Protein AF-A0A924CMC7-F1 (afdb_monomer)

Mean predicted aligned error: 11.04 Å

pLDDT: mean 73.39, std 17.2, range [28.48, 95.19]

Secondary structure (DSSP, 8-state):
-PPPHHHHHHHHHHHHHTT---EEE--GGGEEE-SSS--EEEEEEEEEEETTEEEEEEEEEETTEEEEEEEEEETTSPPPPTT-EEEEEE-GGG-EEE-TTS-B--S-------

Solvent-accessible surface area (backbone atoms only — not comparable to full-atom values): 6874 Å² total; per-residue (Å²): 137,80,79,56,71,68,61,49,55,47,51,52,52,55,42,60,74,69,69,59,64,70,44,78,49,68,55,44,91,40,38,44,81,48,86,90,64,98,47,56,61,25,33,28,71,45,78,42,84,47,100,80,27,35,38,36,34,28,41,26,80,49,96,94,51,72,45,81,42,56,34,66,42,54,78,87,55,88,79,81,56,7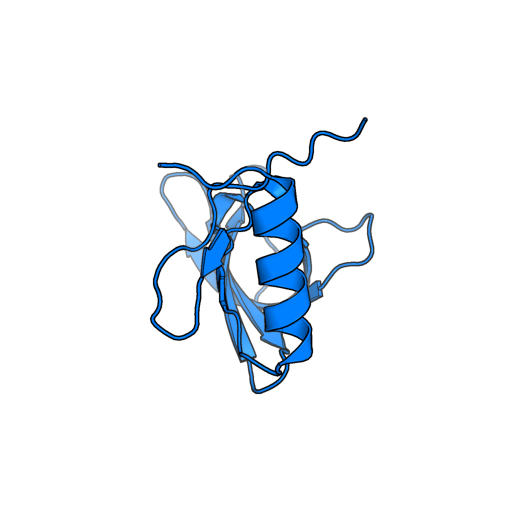4,73,38,79,44,38,36,41,68,48,65,51,58,34,30,42,23,41,85,86,69,49,75,75,47,75,56,45,80,78,76,82,126

Nearest PDB structures (foldseek):
  3gd7-assembly2_A  TM=8.092E-01  e=3.302E-03  Homo sapiens
  2r6g-assembly1_A  TM=7.065E-01  e=1.697E-03  Escherichia coli K-12
  2awn-assembly1_A  TM=7.201E-01  e=2.796E-03  Escherichia coli K-12
  3puy-assembly1_B  TM=7.671E-01  e=5.440E-03  Escherichia coli K-12
  3pux-assembly1_B  TM=7.717E-01  e=8.021E-03  Escherichia coli K-12

Radius of gyration: 16.79 Å; Cα contacts (8 Å, |Δi|>4): 186; chains: 1; bounding box: 47×27×43 Å

Structure (mmCIF, N/CA/C/O backbone):
data_AF-A0A924CMC7-F1
#
_entry.id   AF-A0A924CMC7-F1
#
loop_
_atom_site.group_PDB
_atom_site.id
_atom_site.type_symbol
_atom_site.label_atom_id
_atom_site.label_alt_id
_atom_site.label_comp_id
_atom_site.label_asym_id
_atom_site.label_entity_id
_atom_site.label_seq_id
_atom_site.pdbx_PDB_ins_code
_atom_site.Cartn_x
_atom_site.Cartn_y
_atom_site.Cartn_z
_atom_site.occupancy
_atom_site.B_iso_or_equiv
_atom_site.auth_seq_id
_atom_site.auth_comp_id
_atom_site.auth_asym_id
_atom_site.auth_atom_id
_atom_site.pdbx_PDB_model_num
ATOM 1 N N . MET A 1 1 ? -31.301 -9.442 9.187 1.00 35.84 1 MET A N 1
ATOM 2 C CA . MET A 1 1 ? -31.710 -8.019 9.226 1.00 35.84 1 MET A CA 1
ATOM 3 C C . MET A 1 1 ? -30.474 -7.182 8.978 1.00 35.84 1 MET A C 1
ATOM 5 O O . MET A 1 1 ? -29.486 -7.412 9.659 1.00 35.84 1 MET A O 1
ATOM 9 N N . ILE A 1 2 ? -30.499 -6.276 8.001 1.00 36.00 2 ILE A N 1
ATOM 10 C CA . ILE A 1 2 ? -29.388 -5.345 7.762 1.00 36.00 2 ILE A CA 1
ATOM 11 C C . ILE A 1 2 ? -29.732 -4.053 8.516 1.00 36.00 2 ILE A C 1
ATOM 13 O O . ILE A 1 2 ? -30.832 -3.533 8.310 1.00 36.00 2 ILE A O 1
ATOM 17 N N . PRO A 1 3 ? -28.872 -3.562 9.423 1.00 39.88 3 PRO A N 1
ATOM 18 C CA . PRO A 1 3 ? -29.146 -2.342 10.167 1.00 39.88 3 PRO A CA 1
ATOM 19 C C . PRO A 1 3 ? -29.306 -1.156 9.214 1.00 39.88 3 PRO A C 1
ATOM 21 O O . PRO A 1 3 ? -28.548 -0.989 8.259 1.00 39.88 3 PRO A O 1
ATOM 24 N N . THR A 1 4 ? -30.303 -0.314 9.483 1.00 41.88 4 THR A N 1
ATOM 25 C CA . THR A 1 4 ? -30.527 0.930 8.740 1.00 41.88 4 THR A CA 1
ATOM 26 C C . THR A 1 4 ? -29.288 1.839 8.793 1.00 41.88 4 THR A C 1
ATOM 28 O O . THR A 1 4 ? -28.673 1.950 9.859 1.00 41.88 4 THR A O 1
ATOM 31 N N . PRO A 1 5 ? -28.957 2.565 7.708 1.00 46.59 5 PRO A N 1
ATOM 32 C CA . PRO A 1 5 ? -27.708 3.331 7.577 1.00 46.59 5 PRO A CA 1
ATOM 33 C C . PRO A 1 5 ? -27.407 4.309 8.727 1.00 46.59 5 PRO A C 1
ATOM 35 O O . PRO A 1 5 ? -26.252 4.503 9.101 1.00 46.59 5 PRO A O 1
ATOM 38 N N . ILE A 1 6 ? -28.440 4.902 9.337 1.00 43.66 6 ILE A N 1
ATOM 39 C CA . ILE A 1 6 ? -28.303 5.847 10.460 1.00 43.66 6 ILE A CA 1
ATOM 40 C C . ILE A 1 6 ? -27.833 5.145 11.744 1.00 43.66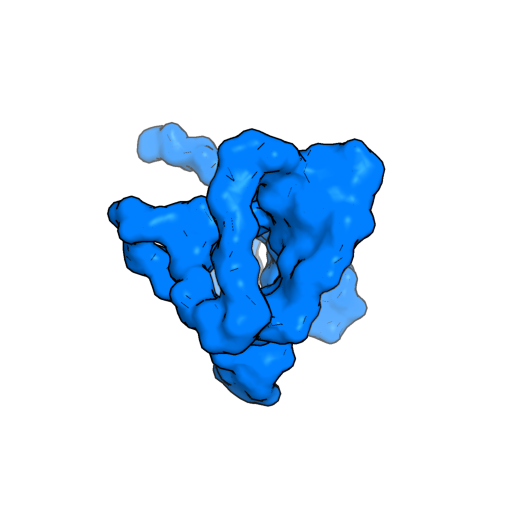 6 ILE A C 1
ATOM 42 O O . ILE A 1 6 ? -26.978 5.676 12.455 1.00 43.66 6 ILE A O 1
ATOM 46 N N . ALA A 1 7 ? -28.359 3.951 12.033 1.00 49.31 7 ALA A N 1
ATOM 47 C CA . ALA A 1 7 ? -27.964 3.165 13.205 1.00 49.31 7 ALA A CA 1
ATOM 48 C C . ALA A 1 7 ? -26.508 2.702 13.085 1.00 49.31 7 ALA A C 1
ATOM 50 O O . ALA A 1 7 ? -25.755 2.736 14.054 1.00 49.31 7 ALA A O 1
ATOM 51 N N . LEU A 1 8 ? -26.099 2.364 11.864 1.00 46.19 8 LEU A N 1
ATOM 52 C CA . LEU A 1 8 ? -24.746 1.939 11.544 1.00 46.19 8 LEU A CA 1
ATOM 53 C C . LEU A 1 8 ? -23.733 3.098 11.649 1.00 46.19 8 LEU A C 1
ATOM 55 O O . LEU A 1 8 ? -22.684 2.948 12.270 1.00 46.19 8 LEU A O 1
ATOM 59 N N . ARG A 1 9 ? -24.088 4.297 11.159 1.00 55.25 9 ARG A N 1
ATOM 60 C CA . ARG A 1 9 ? -23.271 5.516 11.327 1.00 55.25 9 ARG A CA 1
ATOM 61 C C . ARG A 1 9 ? -23.083 5.896 12.799 1.00 55.25 9 ARG A C 1
ATOM 63 O O . ARG A 1 9 ? -21.995 6.323 13.180 1.00 55.25 9 ARG A O 1
ATOM 70 N N . ARG A 1 10 ? -24.129 5.758 13.622 1.00 57.12 10 ARG A N 1
ATOM 71 C CA . ARG A 1 10 ? -24.042 5.983 15.075 1.00 57.12 10 ARG A CA 1
ATOM 72 C C . ARG A 1 10 ? -23.167 4.938 15.756 1.00 57.12 10 ARG A C 1
ATOM 74 O O . ARG A 1 10 ? -22.260 5.331 16.470 1.00 57.12 10 ARG A O 1
ATOM 81 N N . ALA A 1 11 ? -23.362 3.654 15.458 1.00 57.91 11 ALA A N 1
ATOM 82 C CA . ALA A 1 11 ? -22.550 2.580 16.023 1.00 57.91 11 ALA A CA 1
ATOM 83 C C . ALA A 1 11 ? -21.055 2.784 15.736 1.00 57.91 11 ALA A C 1
ATOM 85 O O . ALA A 1 11 ? -20.253 2.716 16.658 1.00 57.91 11 ALA A O 1
ATOM 86 N N . ILE A 1 12 ? -20.678 3.141 14.502 1.00 59.12 12 ILE A N 1
ATOM 87 C CA . ILE A 1 12 ? -19.277 3.457 14.178 1.00 59.12 12 ILE A CA 1
ATOM 88 C C . ILE A 1 12 ? -18.785 4.675 14.964 1.00 59.12 12 ILE A C 1
ATOM 90 O O . ILE A 1 12 ? -17.682 4.652 15.498 1.00 59.12 12 ILE A O 1
ATOM 94 N N . LYS A 1 13 ? -19.583 5.746 15.052 1.00 60.16 13 LYS A N 1
ATOM 95 C CA . LYS A 1 13 ? -19.204 6.957 15.795 1.00 60.16 13 LYS A CA 1
ATOM 96 C C . LYS A 1 13 ? -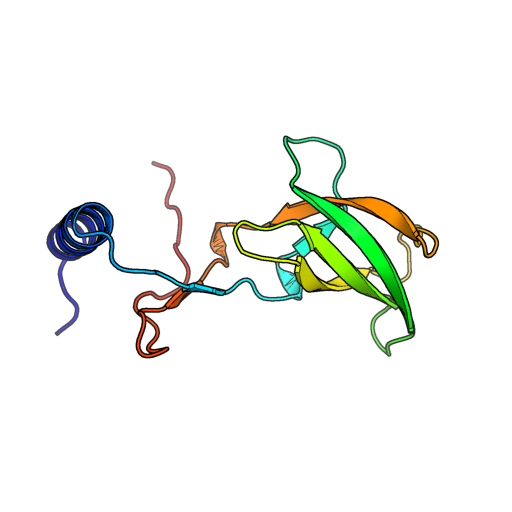18.982 6.660 17.280 1.00 60.16 13 LYS A C 1
ATOM 98 O O . LYS A 1 13 ? -17.967 7.077 17.831 1.00 60.16 13 LYS A O 1
ATOM 103 N N . ASP A 1 14 ? -19.904 5.935 17.897 1.00 56.94 14 ASP A N 1
ATOM 104 C CA . ASP A 1 14 ? -19.853 5.580 19.313 1.00 56.94 14 ASP A CA 1
ATOM 105 C C . ASP A 1 14 ? -18.671 4.631 19.582 1.00 56.94 14 ASP A C 1
ATOM 107 O O . ASP A 1 14 ? -17.943 4.788 20.562 1.00 56.94 14 ASP A O 1
ATOM 111 N N . GLN A 1 15 ? -18.392 3.710 18.655 1.00 54.88 15 GLN A N 1
ATOM 112 C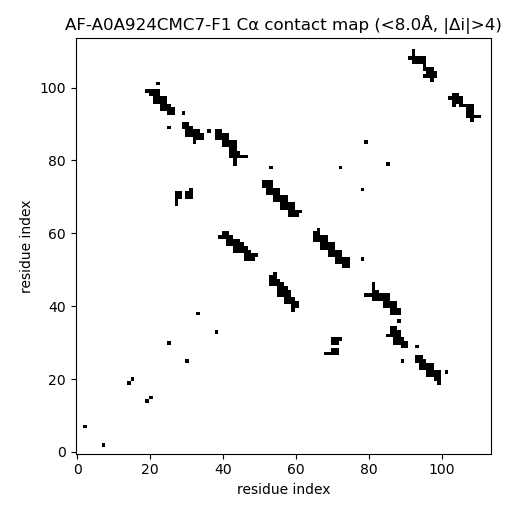 CA . GLN A 1 15 ? -17.236 2.822 18.738 1.00 54.88 15 GLN A CA 1
ATOM 113 C C . GLN A 1 15 ? -15.895 3.545 18.519 1.00 54.88 15 GLN A C 1
ATOM 115 O O . GLN A 1 15 ? -14.948 3.288 19.260 1.00 54.88 15 GLN A O 1
ATOM 120 N N . LEU A 1 16 ? -15.802 4.497 17.586 1.00 60.66 16 LEU A N 1
ATOM 121 C CA . LEU A 1 16 ? -14.611 5.341 17.411 1.00 60.66 16 LEU A CA 1
ATOM 122 C C . LEU A 1 16 ? -14.327 6.190 18.659 1.00 60.66 16 LEU A C 1
ATOM 124 O O . LEU A 1 16 ? -13.170 6.362 19.035 1.00 60.66 16 LEU A O 1
ATOM 128 N N . GLN A 1 17 ? -15.371 6.686 19.333 1.00 59.91 17 GLN A N 1
ATOM 129 C CA . GLN A 1 17 ? -15.239 7.443 20.584 1.00 59.91 17 GLN A CA 1
ATOM 130 C C . GLN A 1 17 ? -14.823 6.573 21.780 1.00 59.91 17 GLN A C 1
ATOM 132 O O . GLN A 1 17 ? -14.234 7.089 22.726 1.00 59.91 17 GLN A O 1
ATOM 137 N N . SER A 1 18 ? -15.081 5.263 21.730 1.00 60.59 18 SER A N 1
ATOM 138 C CA . SER A 1 18 ? -14.727 4.317 22.798 1.00 60.59 18 SER A CA 1
ATOM 139 C C . SER A 1 18 ? -13.249 3.896 22.823 1.00 60.59 18 SER A C 1
ATOM 141 O O . SER A 1 18 ? -12.833 3.177 23.728 1.00 60.59 18 SER A O 1
ATOM 143 N N . GLY A 1 19 ? -12.442 4.325 21.844 1.00 61.50 19 GLY A N 1
ATOM 144 C CA . GLY A 1 19 ? -11.030 3.939 21.744 1.00 61.50 19 GLY A CA 1
ATOM 145 C C . GLY A 1 19 ? -10.801 2.516 21.221 1.00 61.50 19 GLY A C 1
ATOM 146 O O . GLY A 1 19 ? -9.684 2.005 21.314 1.00 61.50 19 GLY A O 1
ATOM 147 N N . MET A 1 20 ? -11.831 1.872 20.660 1.00 64.94 20 MET A N 1
ATOM 148 C CA . MET A 1 20 ? -11.660 0.596 19.970 1.00 64.94 20 MET A CA 1
ATOM 149 C C . MET A 1 20 ? -10.768 0.739 18.737 1.00 64.94 20 MET A C 1
ATOM 151 O O . MET A 1 20 ? -10.833 1.723 17.997 1.00 64.94 20 MET A O 1
ATOM 155 N N . ARG A 1 21 ? -9.936 -0.283 18.518 1.00 65.69 21 ARG A N 1
ATOM 156 C CA . ARG A 1 21 ? -9.086 -0.395 17.334 1.00 65.69 21 ARG A CA 1
ATOM 157 C C . ARG A 1 21 ? -9.906 -0.928 16.169 1.00 65.69 21 ARG A C 1
ATOM 159 O O . ARG A 1 21 ? -10.582 -1.943 16.302 1.00 65.69 21 ARG A O 1
ATOM 166 N N . PHE A 1 22 ? -9.793 -0.244 15.042 1.00 68.50 22 PHE A N 1
ATOM 167 C CA . PHE A 1 22 ? -10.309 -0.699 13.764 1.00 68.50 22 PHE A CA 1
ATOM 168 C C . PHE A 1 22 ? -9.146 -1.046 12.854 1.00 68.50 22 PHE A C 1
ATOM 170 O O . PHE A 1 22 ? -8.123 -0.355 12.863 1.00 68.50 22 PHE A O 1
ATOM 177 N N . GLU A 1 23 ? -9.335 -2.074 12.040 1.00 71.88 23 GLU A N 1
ATOM 178 C CA . GLU A 1 23 ? -8.399 -2.413 10.982 1.00 71.88 23 GLU A CA 1
ATOM 179 C C . GLU A 1 23 ? -8.996 -2.023 9.637 1.00 71.88 23 GLU A C 1
ATOM 181 O O . GLU A 1 23 ? -10.151 -2.317 9.321 1.00 71.88 23 GLU A O 1
ATOM 186 N N . PHE A 1 24 ? -8.195 -1.328 8.837 1.00 74.62 24 PHE A N 1
ATOM 187 C CA . PHE A 1 24 ? -8.569 -0.971 7.483 1.00 74.62 24 PHE A CA 1
ATOM 188 C C . PHE A 1 24 ? -7.835 -1.875 6.501 1.00 74.62 24 PHE A C 1
ATOM 190 O O . PHE A 1 24 ? -6.606 -1.892 6.465 1.00 74.62 24 PHE A O 1
ATOM 197 N N . GLY A 1 25 ? -8.590 -2.593 5.675 1.00 74.25 25 GLY A N 1
ATOM 198 C CA . GLY A 1 25 ? -8.041 -3.352 4.558 1.00 74.25 25 GLY A CA 1
ATOM 199 C C . GLY A 1 25 ? -8.196 -2.577 3.259 1.00 74.25 25 GLY A C 1
ATOM 200 O O . GLY A 1 25 ? -9.272 -2.064 2.958 1.00 74.25 25 GLY A O 1
ATOM 201 N N . ILE A 1 26 ? -7.130 -2.515 2.467 1.00 77.44 26 ILE A N 1
ATOM 202 C CA . ILE A 1 26 ? -7.161 -1.939 1.123 1.00 77.44 26 ILE A CA 1
ATOM 203 C C . ILE A 1 26 ? -6.650 -3.008 0.153 1.00 77.44 26 ILE A C 1
ATOM 205 O O . ILE A 1 26 ? -5.529 -3.491 0.330 1.00 77.44 26 ILE A O 1
ATOM 209 N N . PRO A 1 27 ? -7.443 -3.412 -0.856 1.00 80.50 27 PRO A N 1
ATOM 210 C CA . PRO A 1 27 ? -6.980 -4.344 -1.876 1.00 80.50 27 PRO A CA 1
ATOM 211 C C . PRO A 1 27 ? -5.755 -3.788 -2.608 1.00 80.50 27 PRO A C 1
ATOM 213 O O . PRO A 1 27 ? -5.722 -2.605 -2.932 1.00 80.50 27 PRO A O 1
ATOM 216 N N . ALA A 1 28 ? -4.785 -4.635 -2.959 1.00 77.25 28 ALA A N 1
ATOM 217 C CA . ALA A 1 28 ? -3.598 -4.207 -3.712 1.00 77.25 28 ALA A CA 1
ATOM 218 C C . ALA A 1 28 ? -3.951 -3.505 -5.042 1.00 77.25 28 ALA A C 1
ATOM 220 O O . ALA A 1 28 ? -3.263 -2.583 -5.469 1.00 77.25 28 ALA A O 1
ATOM 221 N N . THR A 1 29 ? -5.065 -3.895 -5.670 1.00 80.56 29 THR A N 1
ATOM 222 C CA . THR A 1 29 ? -5.605 -3.288 -6.900 1.00 80.56 29 THR A CA 1
ATOM 223 C C . THR A 1 29 ? -6.147 -1.866 -6.710 1.00 80.56 29 THR A C 1
ATOM 225 O O . THR A 1 29 ? -6.343 -1.151 -7.692 1.00 80.56 29 THR A O 1
ATOM 228 N N . ALA A 1 30 ? -6.405 -1.458 -5.466 1.00 81.31 30 ALA A N 1
ATOM 229 C CA . ALA A 1 30 ? -6.909 -0.139 -5.087 1.00 81.31 30 ALA A CA 1
ATOM 230 C C . ALA A 1 30 ? -5.786 0.848 -4.712 1.00 81.31 30 ALA A C 1
ATOM 232 O O . ALA A 1 30 ? -6.074 1.977 -4.316 1.00 81.31 30 ALA A O 1
ATOM 233 N N . ILE A 1 31 ? -4.520 0.428 -4.811 1.00 84.38 31 ILE A N 1
ATOM 234 C CA . ILE A 1 31 ? -3.340 1.232 -4.478 1.00 84.38 31 ILE A CA 1
ATOM 235 C C . ILE A 1 31 ? -2.625 1.608 -5.771 1.00 84.38 31 ILE A C 1
ATOM 237 O O . ILE A 1 31 ? -2.361 0.747 -6.610 1.00 84.38 31 ILE A O 1
ATOM 241 N N . ARG A 1 32 ? -2.299 2.891 -5.938 1.00 84.94 32 ARG A N 1
ATOM 242 C CA . ARG A 1 32 ? -1.603 3.401 -7.126 1.00 84.94 32 ARG A CA 1
ATOM 243 C C . ARG A 1 32 ? -0.500 4.369 -6.738 1.00 84.94 32 ARG A C 1
ATOM 245 O O . ARG A 1 32 ? -0.585 5.033 -5.707 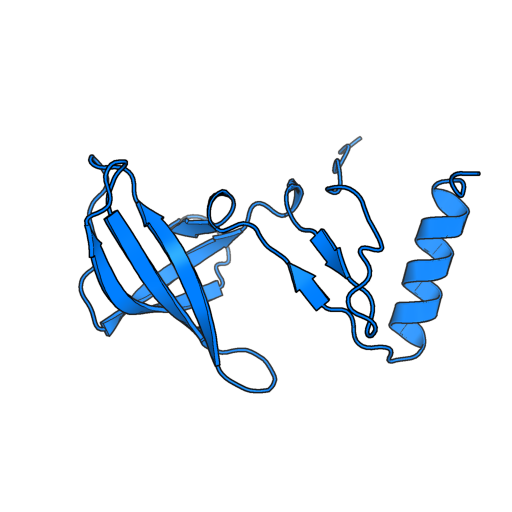1.00 84.94 32 ARG A O 1
ATOM 252 N N . ILE A 1 33 ? 0.521 4.460 -7.583 1.00 84.00 33 ILE A N 1
ATOM 253 C CA . ILE A 1 33 ? 1.505 5.538 -7.495 1.00 84.00 33 ILE A CA 1
ATOM 254 C C . ILE A 1 33 ? 0.922 6.737 -8.233 1.00 84.00 33 ILE A C 1
ATOM 256 O O . ILE A 1 33 ? 0.641 6.653 -9.424 1.00 84.00 33 ILE A O 1
ATOM 260 N N . GLU A 1 34 ? 0.726 7.842 -7.528 1.00 81.06 34 GLU A N 1
ATOM 261 C CA . GLU A 1 34 ? 0.150 9.061 -8.093 1.00 81.06 34 GLU A CA 1
ATOM 262 C C . GLU A 1 34 ? 0.836 10.272 -7.469 1.00 81.06 34 GLU A C 1
ATOM 264 O O . GLU A 1 34 ? 1.242 10.217 -6.319 1.00 81.06 34 GLU A O 1
ATOM 269 N N . THR A 1 35 ? 1.000 11.372 -8.206 1.00 74.75 35 THR A N 1
ATOM 270 C CA . THR A 1 35 ? 1.768 12.555 -7.761 1.00 74.75 35 THR A CA 1
ATOM 271 C C . THR A 1 35 ? 0.899 13.785 -7.479 1.00 74.75 35 THR A C 1
ATOM 273 O O . THR A 1 35 ? 1.396 14.767 -6.938 1.00 74.75 35 THR A O 1
ATOM 276 N N . ALA A 1 36 ? -0.401 13.729 -7.792 1.00 69.06 36 ALA A N 1
ATOM 277 C CA . ALA A 1 36 ? -1.272 14.907 -7.870 1.00 69.06 36 ALA A CA 1
ATOM 278 C C . ALA A 1 36 ? -1.998 15.346 -6.570 1.00 69.06 36 ALA A C 1
ATOM 280 O O . ALA A 1 36 ? -2.611 16.409 -6.558 1.00 69.06 36 ALA A O 1
ATOM 281 N N . LEU A 1 37 ? -1.969 14.571 -5.483 1.00 58.09 37 LEU A N 1
ATOM 282 C CA . LEU A 1 37 ? -2.785 14.762 -4.270 1.00 58.09 37 LEU A CA 1
ATOM 283 C C . LEU A 1 37 ? -1.932 14.625 -2.989 1.00 58.09 37 LEU A C 1
ATOM 285 O O . LEU A 1 37 ? -0.753 14.283 -3.069 1.00 58.09 37 LEU A O 1
ATOM 289 N N . PRO A 1 38 ? -2.453 14.933 -1.786 1.00 56.09 38 PRO A N 1
ATOM 290 C CA . PRO A 1 38 ? -1.748 14.603 -0.549 1.00 56.09 38 PRO A CA 1
ATOM 291 C C . PRO A 1 38 ? -1.630 13.079 -0.407 1.00 56.09 38 PRO A C 1
ATOM 293 O O . PRO A 1 38 ? -2.609 12.387 -0.137 1.00 56.09 38 PRO A O 1
ATOM 296 N N . HIS A 1 39 ? -0.413 12.572 -0.606 1.00 70.56 39 HIS A N 1
ATOM 297 C CA . HIS A 1 39 ? -0.122 11.141 -0.687 1.00 70.56 39 HIS A CA 1
ATOM 298 C C . HIS A 1 39 ? 0.576 10.618 0.558 1.00 70.56 39 HIS A C 1
ATOM 300 O O . HIS A 1 39 ? 1.439 11.284 1.138 1.00 70.56 39 HIS A O 1
ATOM 306 N N . VAL A 1 40 ? 0.270 9.372 0.908 1.00 83.25 40 VAL A N 1
ATOM 307 C CA . VAL A 1 40 ? 1.103 8.613 1.841 1.00 83.25 40 VAL A CA 1
ATOM 308 C C . VAL A 1 40 ? 2.388 8.242 1.114 1.00 83.25 40 VAL A C 1
ATOM 310 O O . VAL A 1 40 ? 2.354 7.793 -0.026 1.00 83.25 40 VAL A O 1
ATOM 313 N N . ARG A 1 41 ? 3.541 8.453 1.746 1.00 88.31 41 ARG A N 1
ATOM 314 C CA . ARG A 1 41 ? 4.837 8.128 1.141 1.00 88.31 41 ARG A CA 1
ATOM 315 C C . ARG A 1 41 ? 5.305 6.762 1.612 1.00 88.31 41 ARG A C 1
ATOM 317 O O . ARG A 1 41 ? 5.229 6.465 2.802 1.00 88.31 41 ARG A O 1
ATOM 324 N N . GLY A 1 42 ? 5.817 5.964 0.685 1.00 91.19 42 GLY A N 1
ATOM 325 C CA . GLY A 1 42 ? 6.434 4.682 0.995 1.00 91.19 42 GLY A CA 1
ATOM 326 C C . GLY A 1 42 ? 7.739 4.475 0.240 1.00 91.19 42 GLY A C 1
ATOM 327 O O . GLY A 1 42 ? 7.976 5.111 -0.784 1.00 91.19 42 GLY A O 1
ATOM 328 N N . THR A 1 43 ? 8.582 3.588 0.754 1.00 94.94 43 THR A N 1
ATOM 329 C CA . THR A 1 43 ? 9.876 3.240 0.161 1.00 94.94 43 THR A CA 1
ATOM 330 C C . THR A 1 43 ? 9.768 1.920 -0.585 1.00 94.94 43 THR A C 1
ATOM 332 O O . THR A 1 43 ? 9.334 0.920 -0.010 1.00 94.94 43 THR A O 1
ATOM 335 N N . VAL A 1 44 ? 10.168 1.893 -1.855 1.00 94.12 44 VAL A N 1
ATOM 336 C CA . VAL A 1 44 ? 10.215 0.658 -2.649 1.00 94.12 44 VAL A CA 1
ATOM 337 C C . VAL A 1 44 ? 11.313 -0.246 -2.098 1.00 94.12 44 VAL A C 1
ATOM 339 O O . VAL A 1 44 ? 12.464 0.156 -2.020 1.00 94.12 44 VAL A O 1
ATOM 342 N N . THR A 1 45 ? 10.973 -1.477 -1.730 1.00 95.19 45 THR A N 1
ATOM 343 C CA . THR A 1 45 ? 11.932 -2.443 -1.164 1.00 95.19 45 THR A CA 1
ATOM 344 C C . THR A 1 45 ? 12.195 -3.623 -2.086 1.00 95.19 45 THR A C 1
ATOM 346 O O . THR A 1 45 ? 13.311 -4.125 -2.131 1.00 95.19 45 THR A O 1
ATOM 349 N N . HIS A 1 46 ? 11.185 -4.068 -2.837 1.00 94.50 46 HIS A N 1
ATOM 350 C CA . HIS A 1 46 ? 11.317 -5.191 -3.762 1.00 94.50 46 HIS A CA 1
ATOM 351 C C . HIS A 1 46 ? 10.529 -4.942 -5.041 1.00 94.50 46 HIS A C 1
ATOM 353 O O . HIS A 1 46 ? 9.467 -4.318 -5.023 1.00 94.50 46 HIS A O 1
ATOM 359 N N . ILE A 1 47 ? 11.038 -5.493 -6.140 1.00 92.69 47 ILE A N 1
ATOM 360 C CA . ILE A 1 47 ? 10.426 -5.449 -7.467 1.00 92.69 47 ILE A CA 1
ATOM 361 C C . ILE A 1 47 ? 10.4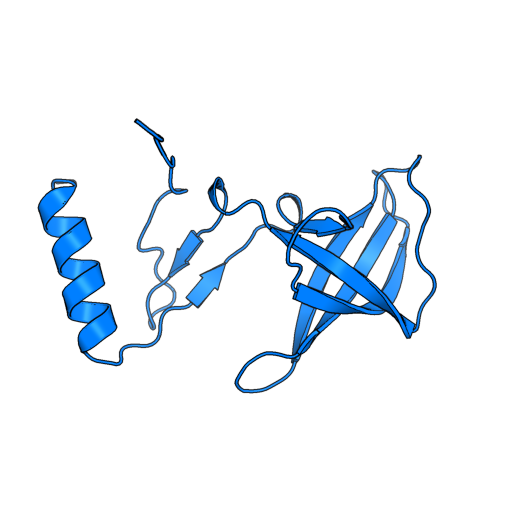01 -6.878 -7.999 1.00 92.69 47 ILE A C 1
ATOM 363 O O . ILE A 1 47 ? 11.435 -7.546 -8.023 1.00 92.69 47 ILE A O 1
ATOM 367 N N . LYS A 1 48 ? 9.228 -7.364 -8.408 1.00 91.31 48 LYS A N 1
ATOM 368 C CA . LYS A 1 48 ? 9.064 -8.692 -9.008 1.00 91.31 48 LYS A CA 1
ATOM 369 C C . LYS A 1 48 ? 8.233 -8.603 -10.288 1.00 91.31 48 LYS A C 1
ATOM 371 O O . LYS A 1 48 ? 7.172 -7.984 -10.264 1.00 91.31 48 LYS A O 1
ATOM 376 N N . PRO A 1 49 ? 8.664 -9.227 -11.393 1.00 87.88 49 PRO A N 1
ATOM 377 C CA . PRO A 1 49 ? 7.812 -9.364 -12.566 1.00 87.88 49 PRO A CA 1
ATOM 378 C C . PRO A 1 49 ? 6.607 -10.262 -12.250 1.00 87.88 49 PRO A C 1
ATOM 380 O O 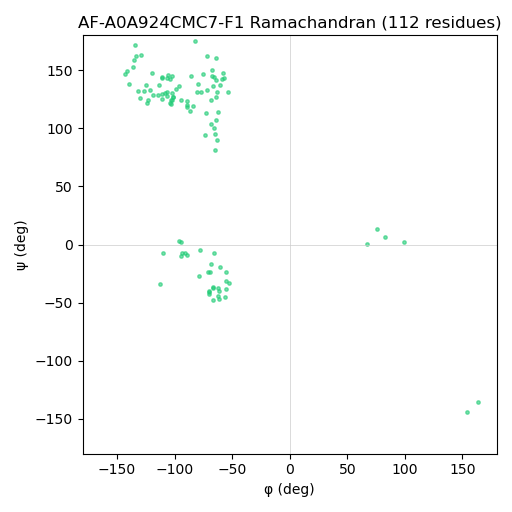. PRO A 1 49 ? 6.730 -11.240 -11.509 1.00 87.88 49 PRO A O 1
ATOM 383 N N . SER A 1 50 ? 5.452 -9.942 -12.827 1.00 84.19 50 SER A N 1
ATOM 384 C CA . SER A 1 50 ? 4.230 -10.746 -12.773 1.00 84.19 50 SER A CA 1
ATOM 385 C C . SER A 1 50 ? 3.672 -10.949 -14.193 1.00 84.19 50 SER A C 1
ATOM 387 O O . SER A 1 50 ? 4.066 -10.236 -15.120 1.00 84.19 50 SER A O 1
ATOM 389 N N . PRO A 1 51 ? 2.766 -11.917 -14.419 1.00 80.88 51 PRO A N 1
ATOM 390 C CA . PRO A 1 51 ? 2.169 -12.132 -15.744 1.00 80.88 51 PRO A CA 1
ATOM 391 C C . PRO A 1 51 ? 1.506 -10.865 -16.315 1.00 80.88 51 PRO A C 1
ATOM 393 O O . PRO A 1 51 ? 1.650 -10.550 -17.505 1.00 80.88 51 PRO A O 1
ATOM 396 N N . ASP A 1 52 ? 0.862 -10.103 -15.431 1.00 79.31 52 ASP A N 1
ATOM 397 C CA . ASP A 1 52 ? 0.044 -8.935 -15.760 1.00 79.31 52 ASP A CA 1
ATOM 398 C C . ASP A 1 52 ? 0.818 -7.607 -15.696 1.00 79.31 52 ASP A C 1
ATOM 400 O O . ASP A 1 52 ? 0.313 -6.572 -16.129 1.00 79.31 52 ASP A O 1
ATOM 404 N N . GLY A 1 53 ? 2.066 -7.614 -15.215 1.00 84.88 53 GLY A N 1
ATOM 405 C CA . GLY A 1 53 ? 2.850 -6.395 -15.049 1.00 84.88 53 GLY A CA 1
ATOM 406 C C . GLY A 1 53 ? 4.052 -6.564 -14.134 1.00 84.88 53 GLY A C 1
ATOM 407 O O . GLY A 1 53 ? 4.821 -7.518 -14.243 1.00 84.88 53 GLY A O 1
ATOM 408 N N . ILE A 1 54 ? 4.244 -5.589 -13.253 1.00 89.38 54 ILE A N 1
ATOM 409 C CA . ILE A 1 54 ? 5.313 -5.590 -12.258 1.00 89.38 54 ILE A CA 1
ATOM 410 C C . ILE A 1 54 ? 4.685 -5.361 -10.896 1.00 89.38 54 ILE A C 1
ATOM 412 O O . ILE A 1 54 ? 3.867 -4.466 -10.708 1.00 89.38 54 ILE A O 1
ATOM 416 N N . THR A 1 55 ? 5.071 -6.177 -9.930 1.00 90.88 55 THR A N 1
ATOM 417 C CA . THR A 1 55 ? 4.646 -6.042 -8.548 1.00 90.88 55 THR A CA 1
ATOM 418 C C . THR A 1 55 ? 5.758 -5.387 -7.738 1.00 90.88 55 THR A C 1
ATOM 420 O O . THR A 1 55 ? 6.898 -5.853 -7.737 1.00 90.88 55 THR A O 1
ATOM 423 N N . LEU A 1 56 ? 5.420 -4.316 -7.029 1.00 91.69 56 LEU A N 1
ATOM 424 C CA . LEU A 1 56 ? 6.294 -3.645 -6.079 1.00 91.69 56 LEU A CA 1
ATOM 425 C C . LEU A 1 56 ? 5.897 -3.988 -4.652 1.00 91.69 56 LEU A C 1
ATOM 427 O O . LEU A 1 56 ? 4.712 -4.020 -4.324 1.00 91.69 56 LEU A O 1
ATOM 431 N N . GLN A 1 57 ? 6.896 -4.149 -3.793 1.00 93.44 57 GLN A N 1
ATOM 432 C CA . GLN A 1 57 ? 6.710 -4.134 -2.351 1.00 93.44 57 GLN A CA 1
ATOM 433 C C . GLN A 1 57 ? 7.181 -2.790 -1.806 1.00 93.44 57 GLN A C 1
ATOM 435 O O . GLN A 1 57 ? 8.342 -2.416 -1.984 1.00 93.44 57 GLN A O 1
ATOM 440 N N . VAL A 1 58 ? 6.284 -2.065 -1.147 1.00 92.69 58 VAL A N 1
ATOM 441 C CA . VAL A 1 58 ? 6.512 -0.704 -0.665 1.00 92.69 58 VAL A CA 1
ATOM 442 C C . VAL A 1 58 ? 6.280 -0.645 0.836 1.00 92.69 58 VAL A C 1
ATOM 444 O O . VAL A 1 58 ? 5.206 -0.992 1.317 1.00 92.69 58 VAL A O 1
ATOM 447 N N . ASN A 1 59 ? 7.279 -0.185 1.578 1.00 93.75 59 ASN A N 1
ATOM 448 C CA . ASN A 1 59 ? 7.189 -0.001 3.018 1.00 93.75 59 ASN A CA 1
ATOM 449 C C . ASN A 1 59 ? 6.669 1.394 3.344 1.00 93.75 59 ASN A C 1
ATOM 451 O O . ASN A 1 59 ? 7.266 2.394 2.952 1.00 93.75 59 ASN A O 1
ATOM 455 N N . VAL A 1 60 ? 5.573 1.454 4.091 1.00 90.00 60 VAL A N 1
ATOM 456 C CA . VAL A 1 60 ? 4.931 2.693 4.520 1.00 90.00 60 VAL A CA 1
ATOM 457 C C . VAL A 1 60 ? 5.107 2.865 6.029 1.00 90.00 60 VAL A C 1
ATOM 459 O O . VAL A 1 60 ? 4.718 1.970 6.787 1.00 90.00 60 VAL A O 1
ATOM 462 N N . PRO A 1 61 ? 5.658 3.999 6.494 1.00 85.50 61 PRO A N 1
ATOM 463 C CA . PRO A 1 61 ? 5.669 4.334 7.912 1.00 85.50 61 PRO A CA 1
ATOM 464 C C . PRO A 1 61 ? 4.236 4.518 8.423 1.00 85.50 61 PRO A C 1
ATOM 466 O O . PRO A 1 61 ? 3.471 5.304 7.864 1.00 85.50 61 PRO A O 1
ATOM 469 N N . ALA A 1 62 ? 3.877 3.820 9.497 1.00 81.62 62 ALA A N 1
ATOM 470 C CA . ALA A 1 62 ? 2.563 3.907 10.123 1.00 81.62 62 ALA A CA 1
ATOM 471 C C . ALA A 1 62 ? 2.691 4.034 11.646 1.00 81.62 62 ALA A C 1
ATOM 473 O O . ALA A 1 62 ? 3.726 3.730 12.244 1.00 81.62 62 ALA A O 1
ATOM 474 N N . THR A 1 63 ? 1.622 4.475 12.306 1.00 73.31 63 THR A N 1
ATOM 475 C CA . THR A 1 63 ? 1.577 4.499 13.770 1.00 73.31 63 THR A CA 1
ATOM 476 C C . THR A 1 63 ? 1.706 3.070 14.303 1.00 73.31 63 THR A C 1
ATOM 478 O O . THR A 1 63 ? 0.828 2.244 14.083 1.00 73.31 63 THR A O 1
ATOM 481 N N . GLY A 1 64 ? 2.810 2.776 14.995 1.00 72.31 64 GLY A N 1
ATOM 482 C CA . GLY A 1 64 ? 3.095 1.443 15.539 1.00 72.31 64 GLY A CA 1
ATOM 483 C C . GLY A 1 64 ? 4.047 0.577 14.706 1.00 72.31 64 GLY A C 1
ATOM 484 O O . GLY A 1 64 ? 4.317 -0.548 15.115 1.00 72.31 64 GLY A O 1
ATOM 485 N N . GLY A 1 65 ? 4.594 1.074 13.588 1.00 84.06 65 GLY A N 1
ATOM 486 C CA . GLY A 1 65 ? 5.638 0.360 12.849 1.00 84.06 65 GLY A CA 1
ATOM 487 C C . GLY A 1 65 ? 5.702 0.692 11.361 1.00 84.06 65 GLY A C 1
ATOM 488 O O . GLY A 1 65 ? 5.504 1.828 10.938 1.00 84.06 65 GLY A O 1
ATOM 489 N N . THR A 1 66 ? 6.023 -0.317 10.557 1.00 86.12 66 THR A N 1
ATOM 490 C CA . THR A 1 66 ? 6.067 -0.226 9.093 1.00 86.12 66 THR A CA 1
ATOM 491 C C . THR A 1 66 ? 5.099 -1.238 8.505 1.00 86.12 66 THR A C 1
ATOM 493 O O . THR A 1 66 ? 5.098 -2.398 8.911 1.00 86.12 66 THR A O 1
ATOM 496 N N . VAL A 1 67 ? 4.294 -0.803 7.539 1.00 85.75 67 VAL A N 1
ATOM 497 C CA . VAL A 1 67 ? 3.378 -1.668 6.793 1.00 85.75 67 VAL A CA 1
ATOM 498 C C . VAL A 1 67 ? 3.975 -1.937 5.419 1.00 85.75 67 VAL A C 1
ATOM 500 O O . VAL A 1 67 ? 4.283 -1.000 4.685 1.00 85.75 67 VAL A O 1
ATOM 503 N N . ALA A 1 68 ? 4.134 -3.210 5.064 1.00 89.06 68 ALA A N 1
ATOM 504 C CA . ALA A 1 68 ? 4.542 -3.607 3.722 1.00 89.06 68 ALA A CA 1
ATOM 505 C C . ALA A 1 68 ? 3.305 -3.731 2.824 1.00 89.06 68 ALA 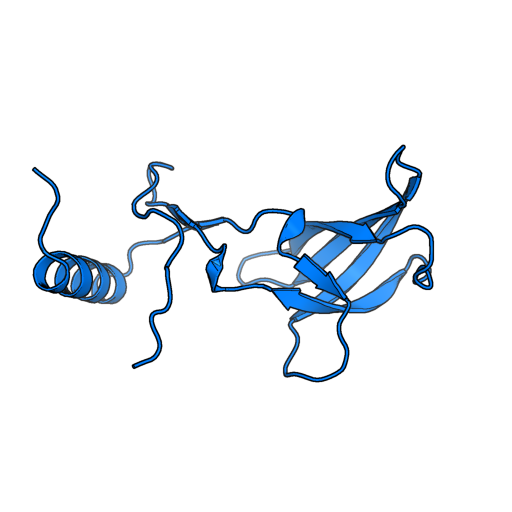A C 1
ATOM 507 O O . ALA A 1 68 ? 2.455 -4.595 3.033 1.00 89.06 68 ALA A O 1
ATOM 508 N N . LEU A 1 69 ? 3.213 -2.873 1.814 1.00 87.81 69 LEU A N 1
ATOM 509 C CA . LEU A 1 69 ? 2.151 -2.872 0.817 1.00 87.81 69 LEU A CA 1
ATOM 510 C C . LEU A 1 69 ? 2.642 -3.504 -0.478 1.00 87.81 69 LEU A C 1
ATOM 512 O O . LEU A 1 69 ? 3.796 -3.345 -0.868 1.00 87.81 69 LEU A O 1
ATOM 516 N N . THR A 1 70 ? 1.748 -4.209 -1.160 1.00 89.50 70 THR A N 1
ATOM 517 C CA . THR A 1 70 ? 2.000 -4.754 -2.496 1.00 89.50 70 THR A CA 1
ATOM 518 C C . THR A 1 70 ? 1.226 -3.935 -3.517 1.00 89.50 70 THR A C 1
ATOM 520 O O . THR A 1 70 ? 0.025 -3.738 -3.359 1.00 89.50 70 THR A O 1
ATOM 523 N N . ILE A 1 71 ? 1.913 -3.454 -4.549 1.00 87.69 71 ILE A N 1
ATOM 524 C CA . ILE A 1 71 ? 1.353 -2.580 -5.584 1.00 87.69 71 ILE A CA 1
ATOM 525 C C . ILE A 1 71 ? 1.608 -3.217 -6.940 1.00 87.69 71 ILE A C 1
ATOM 527 O O . ILE A 1 71 ? 2.705 -3.709 -7.191 1.00 87.69 71 ILE A O 1
ATOM 531 N N . MET A 1 72 ? 0.613 -3.195 -7.821 1.00 86.19 72 MET A N 1
ATOM 532 C CA . MET A 1 72 ? 0.775 -3.649 -9.197 1.00 86.19 72 MET A CA 1
ATOM 533 C C . MET A 1 72 ? 0.905 -2.450 -10.133 1.00 86.19 72 MET A C 1
ATOM 535 O O . MET A 1 72 ? 0.043 -1.577 -10.155 1.00 86.19 72 MET A O 1
ATOM 539 N N . ILE A 1 73 ? 1.988 -2.428 -10.900 1.00 82.50 73 ILE A N 1
ATOM 540 C CA . ILE A 1 73 ? 2.264 -1.458 -11.954 1.00 82.50 73 ILE A CA 1
ATOM 541 C C . ILE A 1 73 ? 1.972 -2.120 -13.299 1.00 82.50 73 ILE A C 1
ATOM 543 O O . ILE A 1 73 ? 2.425 -3.240 -13.565 1.00 82.50 73 ILE A O 1
ATOM 547 N N . ALA A 1 74 ? 1.204 -1.431 -14.143 1.00 75.75 74 ALA A N 1
ATOM 548 C CA . ALA A 1 74 ? 0.915 -1.893 -15.492 1.00 75.75 74 ALA A CA 1
ATOM 549 C C . ALA A 1 74 ? 2.189 -1.872 -16.354 1.00 75.75 74 ALA A C 1
ATOM 551 O O . ALA A 1 74 ? 3.069 -1.041 -16.161 1.00 75.75 74 ALA A O 1
ATOM 552 N N . LYS A 1 75 ? 2.293 -2.763 -17.351 1.00 70.81 75 LYS A N 1
ATOM 553 C CA . LYS A 1 75 ? 3.521 -2.942 -18.163 1.00 70.81 75 LYS A CA 1
ATOM 554 C C . LYS A 1 75 ? 4.060 -1.676 -18.845 1.00 70.81 75 LYS A C 1
ATOM 556 O O . LYS A 1 75 ? 5.230 -1.658 -19.207 1.00 70.81 75 LYS A O 1
ATOM 561 N N . LEU A 1 76 ? 3.214 -0.675 -19.078 1.00 69.38 76 LEU A N 1
ATOM 562 C CA . LEU A 1 76 ? 3.574 0.551 -19.795 1.00 69.38 76 LEU A CA 1
ATOM 563 C C . LEU A 1 76 ? 4.001 1.695 -18.867 1.00 69.38 76 LEU A C 1
ATOM 565 O O . LEU A 1 76 ? 4.511 2.702 -19.353 1.00 69.38 76 LEU A O 1
ATOM 569 N N . ASP A 1 77 ? 3.812 1.544 -17.558 1.00 77.56 77 ASP A N 1
ATOM 570 C CA . ASP A 1 77 ? 4.130 2.588 -16.595 1.00 77.56 77 ASP A CA 1
ATOM 571 C C . ASP A 1 77 ? 5.609 2.516 -16.175 1.00 77.56 77 ASP A C 1
ATOM 573 O O . ASP A 1 77 ? 6.183 1.425 -16.061 1.00 77.56 77 ASP A O 1
ATOM 577 N N . PRO A 1 78 ? 6.256 3.668 -15.922 1.00 83.06 78 PRO A N 1
ATOM 578 C CA . PRO A 1 78 ? 7.631 3.698 -15.452 1.00 83.06 78 PRO A CA 1
ATOM 579 C C . PRO A 1 78 ? 7.749 3.027 -14.081 1.00 83.06 78 PRO A C 1
ATOM 581 O O . PRO A 1 78 ? 7.009 3.328 -13.144 1.00 83.06 78 PRO A O 1
ATOM 584 N N . VAL A 1 79 ? 8.727 2.131 -13.960 1.00 88.12 79 VAL A N 1
ATOM 585 C CA . VAL A 1 79 ? 8.982 1.388 -12.725 1.00 88.12 79 VAL A CA 1
ATOM 586 C C . VAL A 1 79 ? 9.952 2.189 -11.855 1.00 88.12 79 VAL A C 1
ATOM 588 O O . VAL A 1 79 ? 11.087 2.427 -12.279 1.00 88.12 79 VAL A O 1
ATOM 591 N N . PRO A 1 80 ? 9.552 2.609 -10.646 1.00 89.69 80 PRO A N 1
ATOM 592 C CA . PRO A 1 80 ? 10.450 3.287 -9.722 1.00 89.69 80 PRO A CA 1
ATOM 593 C C . PRO A 1 80 ? 11.542 2.323 -9.219 1.00 89.69 80 PRO A C 1
ATOM 595 O O . PRO A 1 80 ? 11.271 1.134 -9.027 1.00 89.69 80 PRO A O 1
ATOM 598 N N . PRO A 1 81 ? 12.777 2.803 -8.990 1.00 92.19 81 PRO A N 1
ATOM 599 C CA . PRO A 1 81 ? 13.871 1.957 -8.527 1.00 92.19 81 PRO A CA 1
ATOM 600 C C . PRO A 1 81 ? 13.695 1.542 -7.059 1.00 92.19 81 PRO A C 1
ATOM 602 O O . PRO A 1 81 ? 12.957 2.172 -6.296 1.00 92.19 81 PRO A O 1
ATOM 605 N N . ILE A 1 82 ? 14.412 0.494 -6.651 1.00 94.69 82 ILE A N 1
ATOM 606 C CA . ILE A 1 82 ? 14.523 0.098 -5.239 1.00 94.69 82 ILE A CA 1
ATOM 607 C C . ILE A 1 82 ? 15.099 1.273 -4.429 1.00 94.69 82 ILE A C 1
ATOM 609 O O . ILE A 1 82 ? 15.851 2.091 -4.958 1.00 94.69 82 ILE A O 1
ATOM 613 N N . ASP A 1 83 ? 14.675 1.384 -3.172 1.00 94.75 83 ASP A N 1
ATOM 614 C CA . ASP A 1 83 ? 15.000 2.439 -2.205 1.00 94.75 83 ASP A CA 1
ATOM 615 C C . ASP A 1 83 ? 14.452 3.835 -2.543 1.00 94.75 83 ASP A C 1
ATOM 617 O O . ASP A 1 83 ? 14.622 4.780 -1.769 1.00 94.75 83 ASP A O 1
ATOM 621 N N . SER A 1 84 ? 13.724 3.986 -3.655 1.00 93.38 84 SER A N 1
ATOM 622 C CA . SER A 1 84 ? 13.049 5.245 -3.969 1.00 93.38 84 SER A CA 1
ATOM 623 C C . SER A 1 84 ? 11.793 5.463 -3.125 1.00 93.38 84 SER A C 1
ATOM 625 O O . SER A 1 84 ? 11.066 4.527 -2.780 1.00 93.38 84 SER A O 1
ATOM 627 N N . ILE A 1 85 ? 11.530 6.734 -2.810 1.00 91.50 85 ILE A N 1
ATOM 628 C CA . ILE A 1 85 ? 10.312 7.164 -2.124 1.00 91.50 85 ILE A CA 1
ATOM 629 C C . ILE A 1 85 ? 9.249 7.459 -3.176 1.00 91.50 85 ILE A C 1
ATOM 631 O O . ILE A 1 85 ? 9.422 8.352 -4.007 1.00 91.50 85 ILE A O 1
ATOM 635 N N . VAL A 1 86 ? 8.131 6.745 -3.098 1.00 90.62 86 VAL A N 1
ATOM 636 C CA . VAL A 1 86 ? 6.999 6.893 -4.011 1.00 90.62 86 VAL A CA 1
ATOM 637 C C . VAL A 1 86 ? 5.772 7.434 -3.274 1.00 90.62 86 VAL A C 1
ATOM 639 O O . VAL A 1 86 ? 5.489 7.018 -2.144 1.00 90.62 86 VAL A O 1
ATOM 642 N N . PRO A 1 87 ? 5.040 8.384 -3.875 1.00 90.75 87 PRO A N 1
ATOM 643 C CA . PRO A 1 87 ? 3.747 8.808 -3.367 1.00 90.75 87 PRO A CA 1
ATOM 644 C C . PRO A 1 87 ? 2.670 7.770 -3.713 1.00 90.75 87 PRO A C 1
ATOM 646 O O . PRO A 1 87 ? 2.568 7.326 -4.855 1.00 90.75 87 PRO A O 1
ATOM 649 N N . LEU A 1 88 ? 1.879 7.379 -2.717 1.00 87.19 88 LEU A N 1
ATOM 650 C CA . LEU A 1 88 ? 0.806 6.399 -2.825 1.00 87.19 88 LEU A CA 1
ATOM 651 C C . LEU A 1 88 ? -0.560 7.068 -2.669 1.00 87.19 88 LEU A C 1
ATOM 653 O O . LEU A 1 88 ? -0.816 7.759 -1.676 1.00 87.19 88 LEU A O 1
ATOM 657 N N . ALA A 1 89 ? -1.442 6.769 -3.617 1.00 85.44 89 ALA A N 1
ATOM 658 C CA . ALA A 1 89 ? -2.862 7.063 -3.562 1.00 85.44 89 ALA A CA 1
ATOM 659 C C . ALA A 1 89 ? -3.664 5.783 -3.305 1.00 85.44 89 ALA A C 1
ATOM 661 O O . ALA A 1 89 ? -3.347 4.706 -3.822 1.00 85.44 89 ALA A O 1
ATOM 662 N N . PHE A 1 90 ? -4.734 5.927 -2.526 1.00 83.06 90 PHE A N 1
ATOM 663 C CA . PHE A 1 90 ? -5.655 4.850 -2.187 1.00 83.06 90 PHE A CA 1
ATOM 664 C C . PHE A 1 90 ? -7.053 5.182 -2.697 1.00 83.06 90 PHE A C 1
ATOM 666 O O . PHE A 1 90 ? -7.590 6.248 -2.388 1.00 83.06 90 PHE A O 1
ATOM 673 N N . ASP A 1 91 ? -7.672 4.253 -3.423 1.00 80.19 91 ASP A N 1
ATOM 674 C CA . ASP A 1 91 ? -9.097 4.346 -3.730 1.00 80.19 91 ASP A CA 1
ATOM 675 C C . ASP A 1 91 ? -9.917 4.020 -2.474 1.00 80.19 91 ASP A C 1
ATOM 677 O O . ASP A 1 91 ? -10.216 2.863 -2.168 1.00 80.19 91 ASP A O 1
ATOM 681 N N . LEU A 1 92 ? -10.291 5.070 -1.738 1.00 76.25 92 LEU A N 1
ATOM 682 C CA . LEU A 1 92 ? -11.054 4.956 -0.494 1.00 76.25 92 LEU A CA 1
ATOM 683 C C . LEU A 1 92 ? -12.427 4.292 -0.687 1.00 76.25 92 LEU A C 1
ATOM 685 O O . LEU A 1 92 ? -12.983 3.775 0.280 1.00 76.25 92 LEU A O 1
ATOM 689 N N . LYS A 1 93 ? -12.974 4.244 -1.912 1.00 77.25 93 LYS A N 1
ATOM 690 C CA . LYS A 1 93 ? -14.241 3.540 -2.188 1.00 77.25 93 LYS A CA 1
ATOM 691 C C . LYS A 1 93 ? -14.097 2.021 -2.074 1.00 77.25 93 LYS A C 1
ATOM 693 O O . LYS A 1 93 ? -15.077 1.324 -1.823 1.00 77.25 93 LYS A O 1
ATOM 698 N N . GLN A 1 94 ? -12.880 1.505 -2.241 1.00 75.25 94 GLN A N 1
ATOM 699 C CA . GLN A 1 94 ? -12.561 0.079 -2.121 1.00 75.25 94 GLN A CA 1
ATOM 700 C C . GLN A 1 94 ? -12.026 -0.293 -0.733 1.00 75.25 94 GLN A C 1
ATOM 702 O O . GLN A 1 94 ? -11.673 -1.450 -0.499 1.00 75.25 94 GLN A O 1
ATOM 707 N N . MET A 1 95 ? -11.973 0.669 0.192 1.00 75.69 95 MET A N 1
ATOM 708 C CA . MET A 1 95 ? -11.541 0.446 1.565 1.00 75.69 95 MET A CA 1
ATOM 709 C C . MET A 1 95 ? -12.545 -0.445 2.303 1.00 75.69 95 MET A C 1
ATOM 711 O O . MET A 1 95 ? -13.764 -0.271 2.214 1.00 75.69 95 MET A O 1
ATOM 715 N N . LEU A 1 96 ? -12.010 -1.404 3.046 1.00 76.75 96 LEU A N 1
ATOM 716 C CA . LEU A 1 96 ? -12.748 -2.333 3.884 1.00 76.75 96 LEU A CA 1
ATOM 717 C C . LEU A 1 96 ? -12.457 -2.023 5.350 1.00 76.75 96 LEU A C 1
ATOM 719 O O . LEU A 1 96 ? -11.329 -1.678 5.700 1.00 76.75 96 LEU A O 1
ATOM 723 N N . LEU A 1 97 ? -13.473 -2.169 6.197 1.00 76.12 97 LEU A N 1
ATOM 724 C CA . LEU A 1 97 ? -13.371 -1.967 7.638 1.00 76.12 97 LEU A CA 1
ATOM 725 C C . LEU A 1 97 ? -13.599 -3.295 8.360 1.00 76.12 97 LEU A C 1
ATOM 727 O O . LEU A 1 97 ? -14.610 -3.964 8.118 1.00 76.12 97 LEU A O 1
ATOM 731 N N . PHE A 1 98 ? -12.679 -3.630 9.255 1.00 74.06 98 PHE A N 1
ATOM 732 C CA . PHE A 1 98 ? -12.709 -4.812 10.105 1.00 74.06 98 PHE A CA 1
ATOM 733 C C . PHE A 1 98 ? -12.711 -4.393 11.577 1.00 74.06 98 PHE A C 1
ATOM 735 O O . PHE A 1 98 ? -12.158 -3.346 11.938 1.00 74.06 98 PHE A O 1
ATOM 742 N N . ASP A 1 99 ? -13.367 -5.188 12.418 1.00 73.06 99 ASP A N 1
ATOM 743 C CA . ASP A 1 99 ? -13.304 -5.015 13.868 1.00 73.06 99 ASP A CA 1
ATOM 744 C C . ASP A 1 99 ? -12.046 -5.671 14.449 1.00 73.06 99 ASP A C 1
ATOM 746 O O . ASP A 1 99 ? -11.275 -6.325 13.747 1.00 73.06 99 ASP A O 1
ATOM 750 N N . GLY A 1 100 ? -11.828 -5.497 15.754 1.00 66.62 100 GLY A N 1
ATOM 751 C CA . GLY A 1 100 ? -10.696 -6.104 16.458 1.00 66.62 100 GLY A CA 1
ATOM 752 C C . GLY A 1 100 ? -10.731 -7.637 16.541 1.00 66.62 100 GLY A C 1
ATOM 753 O O . GLY A 1 100 ? -9.759 -8.223 17.011 1.00 66.62 100 GLY A O 1
ATOM 754 N N . SER A 1 101 ? -11.819 -8.287 16.110 1.00 72.12 101 SER A N 1
ATOM 755 C CA . SER A 1 101 ? -11.912 -9.746 15.931 1.00 72.12 101 SER A CA 1
ATOM 756 C C . SER A 1 101 ? -11.525 -10.202 14.520 1.00 72.12 101 SER A C 1
ATOM 758 O O . SER A 1 101 ? -11.397 -11.403 14.293 1.00 72.12 101 SER A O 1
ATOM 760 N N . GLY A 1 102 ? -11.302 -9.268 13.589 1.00 68.00 102 GLY A N 1
ATOM 761 C CA . GLY A 1 102 ? -11.028 -9.558 12.182 1.00 68.00 102 GLY A CA 1
ATOM 762 C C . GLY A 1 102 ? -12.290 -9.795 11.349 1.00 68.00 102 GLY A C 1
ATOM 763 O O . GLY A 1 102 ? -12.182 -10.128 10.166 1.00 68.00 102 GLY A O 1
ATOM 764 N N . ASP A 1 103 ? -13.479 -9.597 11.924 1.00 71.19 103 ASP A N 1
ATOM 765 C CA . ASP A 1 103 ? -14.732 -9.704 11.194 1.00 71.19 103 ASP A CA 1
ATOM 766 C C . ASP A 1 103 ? -14.982 -8.428 10.389 1.00 71.19 103 ASP A C 1
ATOM 768 O O . ASP A 1 103 ? -14.755 -7.292 10.821 1.00 71.19 103 ASP A O 1
ATOM 772 N N . ARG A 1 104 ? -15.448 -8.617 9.155 1.00 67.31 104 ARG A N 1
ATOM 773 C CA . ARG A 1 104 ? -15.728 -7.512 8.241 1.00 67.31 104 ARG A CA 1
ATOM 774 C C . ARG A 1 104 ? -16.990 -6.783 8.695 1.00 67.31 104 ARG A C 1
ATOM 776 O O . ARG A 1 104 ? -18.095 -7.301 8.548 1.00 67.31 104 ARG A O 1
ATOM 783 N N . ILE A 1 105 ? -16.834 -5.536 9.132 1.00 67.56 105 ILE A N 1
ATOM 784 C CA . ILE A 1 105 ? -17.951 -4.701 9.591 1.00 67.56 105 ILE A CA 1
ATOM 785 C C . ILE A 1 105 ? -18.726 -4.102 8.401 1.00 67.56 105 ILE A C 1
ATOM 787 O O . ILE A 1 105 ? -19.918 -3.823 8.527 1.00 67.56 105 ILE A O 1
ATOM 791 N N . TYR A 1 106 ? -18.084 -3.899 7.236 1.00 62.12 106 TYR A N 1
ATOM 792 C CA . TYR A 1 106 ? -18.683 -3.149 6.116 1.00 62.12 106 TYR A CA 1
ATOM 793 C C . TYR A 1 106 ? -18.431 -3.716 4.701 1.00 62.12 106 TYR A C 1
ATOM 795 O O . TYR A 1 106 ? -17.292 -4.062 4.364 1.00 62.12 106 TYR A O 1
ATOM 803 N N . PRO A 1 107 ? -19.448 -3.741 3.809 1.00 52.06 107 PRO A N 1
ATOM 804 C CA . PRO A 1 107 ? -19.236 -3.783 2.359 1.00 52.06 107 PRO A CA 1
ATOM 805 C C . PRO A 1 107 ? -18.529 -2.497 1.868 1.00 52.06 107 PRO A C 1
ATOM 807 O O . PRO A 1 107 ? -18.535 -1.511 2.603 1.00 52.06 107 PRO A O 1
ATOM 810 N N . PRO A 1 108 ? -17.890 -2.487 0.675 1.00 50.50 108 PRO A N 1
ATOM 811 C CA . PRO A 1 108 ? -17.098 -1.345 0.207 1.00 50.50 108 PRO A CA 1
ATOM 812 C C . PRO A 1 108 ? -17.962 -0.090 0.261 1.00 50.50 108 PRO A C 1
ATOM 814 O O . PRO A 1 108 ? -19.117 -0.126 -0.174 1.00 50.50 108 PRO A O 1
ATOM 817 N N . ILE A 1 109 ? -17.440 0.986 0.849 1.00 45.66 109 ILE A N 1
ATOM 818 C CA . ILE A 1 109 ? -18.197 2.224 0.997 1.00 45.66 109 ILE A CA 1
ATOM 819 C C . ILE A 1 109 ? -18.440 2.765 -0.413 1.00 45.66 109 ILE A C 1
ATOM 821 O O . ILE A 1 109 ? -17.582 3.411 -1.014 1.00 45.66 109 ILE A O 1
ATOM 825 N N . ALA A 1 110 ? -19.641 2.529 -0.940 1.00 37.03 110 ALA A N 1
ATOM 826 C CA . ALA A 1 110 ? -20.194 3.369 -1.979 1.00 37.03 110 ALA A CA 1
ATOM 827 C C . ALA A 1 110 ? -20.350 4.755 -1.350 1.00 37.03 110 ALA A C 1
ATOM 829 O O . ALA A 1 110 ? -21.352 5.054 -0.705 1.00 37.03 110 ALA A O 1
ATOM 830 N N . LEU A 1 111 ? -19.308 5.581 -1.459 1.00 35.47 111 LEU A N 1
ATOM 831 C CA . LEU A 1 111 ? -19.408 7.014 -1.232 1.00 35.47 111 LEU A CA 1
ATOM 832 C C . LEU A 1 111 ? -20.323 7.546 -2.340 1.00 35.47 111 LEU A C 1
ATOM 834 O O . LEU A 1 111 ? -19.851 7.995 -3.385 1.00 35.47 111 LEU A O 1
ATOM 838 N N . THR A 1 112 ? -21.636 7.419 -2.153 1.00 30.73 112 THR A N 1
ATOM 839 C CA . THR A 1 112 ? -22.610 8.273 -2.824 1.00 30.73 112 THR A CA 1
ATOM 840 C C . THR A 1 112 ? -22.357 9.674 -2.296 1.00 30.73 112 THR A C 1
ATOM 842 O O . THR A 1 112 ? -22.769 10.023 -1.191 1.00 30.73 112 THR A O 1
ATOM 845 N N . LEU A 1 113 ? -21.558 10.419 -3.055 1.00 28.48 113 LEU A N 1
ATOM 846 C CA . LEU A 1 113 ? -21.543 11.869 -3.008 1.00 28.48 113 LEU A CA 1
ATOM 847 C C . LEU A 1 113 ? -22.894 12.308 -3.581 1.00 28.48 113 LEU A C 1
ATOM 849 O O . LEU A 1 113 ? -23.108 12.175 -4.786 1.00 28.48 113 LEU A O 1
ATOM 853 N N . GLU A 1 114 ? -23.807 12.719 -2.707 1.00 30.45 114 GLU A N 1
ATOM 854 C CA . GLU A 1 114 ? -24.847 13.685 -3.076 1.00 30.45 114 GLU A CA 1
ATOM 855 C C . GLU A 1 114 ? -24.258 15.095 -2.996 1.00 30.4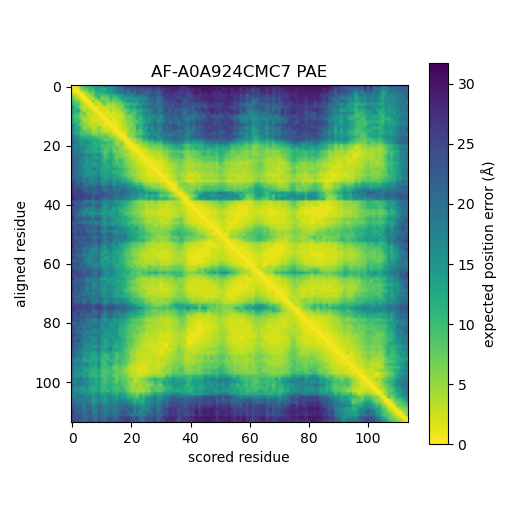5 114 GLU A C 1
ATOM 857 O O . GLU A 1 114 ? -23.500 15.357 -2.029 1.00 30.45 114 GLU A O 1
#

Foldseek 3Di:
DDDDPVVLVVVVVVCVVVPFDKDKDAPLAQKDFDDDDPFQKWFWADWDADPQAIKTWTWGDDVPGIDTGIHGDGNPDDDDDGRDITGMDGPQQRMWMAGPVRHTSDDRDPPPDD

Sequence (114 aa):
MIPTPIALRRAIKDQLQSGMRFEFGIPATAIRIETALPHVRGTVTHIKPSPDGITLQVNVPATGGTVALTIMIAKLDPVPPIDSIVPLAFDLKQMLLFDGSGDRIYPPIALTLE